Protein AF-A0A971LXG6-F1 (afdb_monomer_lite)

Secondary structure (DSSP, 8-state):
-HHHHHHHHHHHHHHHHHHHHHHS---HHHHHHHHHHHHHHHHHHHHGGG-GGGSPP--

Sequence (59 aa):
MKLAEDIQEWLDFCDQLVYEIRDFKATDYKKGVADGIEMAMNMLKEYLKDYPDFFPPKK

Foldseek 3Di:
DVQLVVLVVLLVVLVVQLVVLVVPPHDVVSVVVSVVSVVVNVVVVVVCVVPCVSPPPPD

pLDDT: mean 86.73, std 11.67, range [43.72, 96.62]

Structure (mmCIF, N/CA/C/O backbone):
data_AF-A0A971LXG6-F1
#
_entry.id   AF-A0A971LXG6-F1
#
loop_
_atom_site.group_PDB
_atom_site.id
_atom_site.type_symbol
_atom_site.label_atom_id
_atom_site.label_alt_id
_atom_site.label_comp_id
_atom_site.label_asym_id
_atom_site.label_entity_id
_atom_site.label_seq_id
_atom_site.pdbx_PDB_ins_code
_atom_site.Cartn_x
_atom_site.Cartn_y
_atom_site.Cartn_z
_atom_site.occupancy
_atom_site.B_iso_or_equiv
_atom_site.auth_seq_id
_atom_site.auth_comp_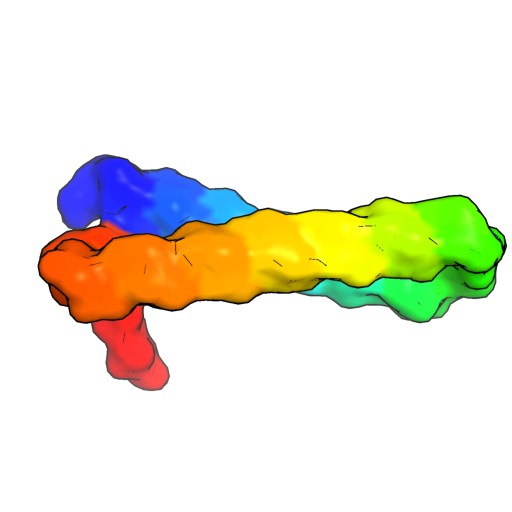id
_atom_site.auth_asym_id
_atom_site.auth_atom_id
_atom_site.pdbx_PDB_model_num
ATOM 1 N N . MET A 1 1 ? -3.605 3.847 16.942 1.00 72.56 1 MET A N 1
ATOM 2 C CA . MET A 1 1 ? -3.289 2.440 17.304 1.00 72.56 1 MET A CA 1
ATOM 3 C C . MET A 1 1 ? -2.003 2.124 16.584 1.00 72.56 1 MET A C 1
ATOM 5 O O . MET A 1 1 ? -1.966 2.390 15.392 1.00 72.56 1 MET A O 1
ATOM 9 N N . LYS A 1 2 ? -1.006 1.525 17.249 1.00 86.94 2 LYS A N 1
ATOM 10 C CA . LYS A 1 2 ? 0.308 1.288 16.628 1.00 86.94 2 LYS A CA 1
ATOM 11 C C . LYS A 1 2 ? 0.210 0.630 15.241 1.00 86.94 2 LYS A C 1
ATOM 13 O O . LYS A 1 2 ? 0.799 1.121 14.299 1.00 86.94 2 LYS A O 1
ATOM 18 N N . LEU A 1 3 ? -0.634 -0.393 15.092 1.00 87.19 3 LEU A N 1
ATOM 19 C CA . LEU A 1 3 ? -0.828 -1.062 13.801 1.00 87.19 3 LEU A CA 1
ATOM 20 C C . LEU A 1 3 ? -1.427 -0.151 12.709 1.00 87.19 3 LEU A C 1
ATOM 22 O O . LEU A 1 3 ? -1.038 -0.259 11.556 1.00 87.19 3 LEU A O 1
ATOM 26 N N . ALA A 1 4 ? -2.359 0.743 13.049 1.00 88.38 4 ALA A N 1
ATOM 27 C CA . ALA A 1 4 ? -2.932 1.684 12.081 1.00 88.38 4 ALA A CA 1
ATOM 28 C C . ALA A 1 4 ? -1.895 2.726 11.619 1.00 88.38 4 ALA A C 1
ATOM 30 O O . ALA A 1 4 ? -1.873 3.108 10.454 1.00 88.38 4 ALA A O 1
ATOM 31 N N . GLU A 1 5 ? -1.022 3.154 12.534 1.00 89.38 5 GLU A N 1
ATOM 32 C CA . GLU A 1 5 ? 0.109 4.039 12.234 1.00 89.38 5 GLU A CA 1
ATOM 33 C C . GLU A 1 5 ? 1.142 3.325 11.346 1.00 89.38 5 GLU A C 1
ATOM 35 O O . GLU A 1 5 ? 1.513 3.866 10.309 1.00 89.38 5 GLU A O 1
ATOM 40 N N . ASP A 1 6 ? 1.509 2.082 11.683 1.00 92.50 6 ASP A N 1
ATOM 41 C CA . ASP A 1 6 ? 2.434 1.253 10.896 1.00 92.50 6 ASP A CA 1
ATOM 42 C C . ASP A 1 6 ? 1.893 0.995 9.469 1.00 92.50 6 ASP A C 1
ATOM 44 O O . ASP A 1 6 ? 2.642 1.038 8.493 1.00 92.50 6 ASP A O 1
ATOM 48 N N . ILE A 1 7 ? 0.582 0.748 9.324 1.00 92.00 7 ILE A N 1
ATOM 49 C CA . ILE A 1 7 ? -0.075 0.585 8.014 1.00 92.00 7 ILE A CA 1
ATOM 50 C C . ILE A 1 7 ? 0.023 1.874 7.200 1.00 92.00 7 ILE A C 1
ATOM 52 O O . ILE A 1 7 ? 0.322 1.819 6.008 1.00 92.00 7 ILE A O 1
ATOM 56 N N . GLN A 1 8 ? -0.237 3.023 7.824 1.00 90.25 8 GLN A N 1
ATOM 57 C CA . GLN A 1 8 ? -0.172 4.307 7.138 1.00 90.25 8 GLN A CA 1
ATOM 58 C C . GLN A 1 8 ? 1.250 4.613 6.663 1.00 90.25 8 GLN A C 1
ATOM 60 O O . GLN A 1 8 ? 1.437 4.967 5.503 1.00 90.25 8 GLN A O 1
ATOM 65 N N . GLU A 1 9 ? 2.248 4.412 7.524 1.00 93.31 9 GLU A N 1
ATOM 66 C CA . GLU A 1 9 ? 3.656 4.608 7.177 1.00 93.31 9 GLU A CA 1
ATOM 67 C C . GLU A 1 9 ? 4.080 3.699 6.016 1.00 93.31 9 GLU A C 1
ATOM 69 O O . GLU A 1 9 ? 4.769 4.139 5.094 1.00 93.31 9 GLU A O 1
ATOM 74 N N . TRP A 1 10 ? 3.613 2.448 6.009 1.00 94.50 10 TRP A N 1
ATOM 75 C CA . TRP A 1 10 ? 3.873 1.526 4.908 1.00 94.50 10 TRP A CA 1
ATOM 76 C C . TRP A 1 10 ? 3.221 1.974 3.593 1.00 94.50 10 TRP A C 1
ATOM 78 O O . TRP A 1 10 ? 3.864 1.911 2.544 1.00 94.50 10 TRP A O 1
ATOM 88 N N . LEU A 1 11 ? 1.973 2.452 3.633 1.00 94.56 11 LEU A N 1
ATOM 89 C CA . LEU A 1 11 ? 1.283 2.981 2.452 1.00 94.56 11 LEU A CA 1
ATOM 90 C C . LEU A 1 11 ? 2.003 4.210 1.883 1.00 94.56 11 LEU A C 1
ATOM 92 O O . LEU A 1 11 ? 2.244 4.257 0.678 1.00 94.56 11 LEU A O 1
ATOM 96 N N . ASP A 1 12 ? 2.398 5.153 2.740 1.00 94.56 12 ASP A N 1
ATOM 97 C CA . ASP A 1 12 ? 3.124 6.361 2.333 1.00 94.56 12 ASP A CA 1
ATOM 98 C C . ASP A 1 12 ? 4.493 6.016 1.725 1.00 94.56 12 ASP A C 1
ATOM 100 O O . ASP A 1 12 ? 4.878 6.554 0.683 1.00 94.56 12 ASP A O 1
ATOM 104 N N . PHE A 1 13 ? 5.208 5.060 2.327 1.00 95.62 13 PHE A N 1
ATOM 105 C CA . PHE A 1 13 ? 6.463 4.541 1.787 1.00 95.62 13 PHE A CA 1
ATOM 106 C C . PHE A 1 13 ? 6.275 3.919 0.398 1.00 95.62 13 PHE A C 1
ATOM 108 O O . PHE A 1 13 ? 7.065 4.179 -0.511 1.00 95.62 13 PHE A O 1
ATOM 115 N N . CYS A 1 14 ? 5.239 3.098 0.213 1.00 96.12 14 CYS A N 1
ATOM 116 C CA . CYS A 1 14 ? 4.968 2.456 -1.068 1.00 96.12 14 CYS A CA 1
ATOM 117 C C . CYS A 1 14 ? 4.559 3.462 -2.154 1.00 96.12 14 CYS A C 1
ATOM 119 O O . CYS A 1 14 ? 5.034 3.332 -3.283 1.00 96.12 14 CYS A O 1
ATOM 121 N N . ASP A 1 15 ? 3.751 4.474 -1.826 1.00 94.00 15 ASP A N 1
ATOM 122 C CA . ASP A 1 15 ? 3.393 5.551 -2.756 1.00 94.00 15 ASP A CA 1
ATOM 123 C C . ASP A 1 15 ? 4.644 6.340 -3.192 1.00 94.00 15 ASP A C 1
ATOM 125 O O . ASP A 1 15 ? 4.848 6.575 -4.388 1.00 94.00 15 ASP A O 1
ATOM 129 N N . GLN A 1 16 ? 5.543 6.674 -2.256 1.00 94.81 16 GLN A N 1
ATOM 130 C CA . GLN A 1 16 ? 6.816 7.324 -2.582 1.00 94.81 16 GLN A CA 1
ATOM 131 C C . GLN A 1 16 ? 7.708 6.431 -3.455 1.00 94.81 16 GLN A C 1
ATOM 133 O O . GLN A 1 16 ? 8.256 6.889 -4.458 1.00 94.81 16 GLN A O 1
ATOM 138 N N . LEU A 1 17 ? 7.833 5.148 -3.114 1.00 93.19 17 LEU A N 1
ATOM 139 C CA . LEU A 1 17 ? 8.646 4.196 -3.866 1.00 93.19 17 LEU A CA 1
ATOM 140 C C . LEU A 1 17 ? 8.142 4.038 -5.308 1.00 93.19 17 LEU A C 1
ATOM 142 O O . LEU A 1 17 ? 8.937 4.009 -6.246 1.00 93.19 17 LEU A O 1
ATOM 146 N N . VAL A 1 18 ? 6.826 3.959 -5.503 1.00 94.19 18 VAL A N 1
ATOM 147 C CA . VAL A 1 18 ? 6.202 3.902 -6.831 1.00 94.19 18 VAL A CA 1
ATOM 148 C C . VAL A 1 18 ? 6.489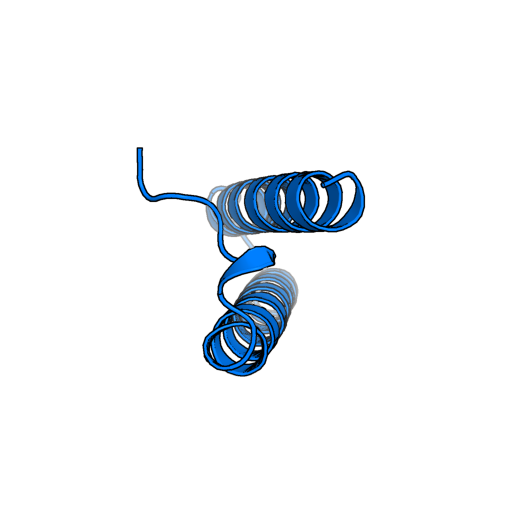 5.175 -7.621 1.00 94.19 18 VAL A C 1
ATOM 150 O O . VAL A 1 18 ? 6.880 5.083 -8.787 1.00 94.19 18 VAL A O 1
ATOM 153 N N . TYR A 1 19 ? 6.338 6.345 -6.994 1.00 91.12 19 TYR A N 1
ATOM 154 C CA . TYR A 1 19 ? 6.669 7.626 -7.613 1.00 91.12 19 TYR A CA 1
ATOM 155 C C . TYR A 1 19 ? 8.126 7.644 -8.087 1.00 91.12 19 TYR A C 1
ATOM 157 O O . TYR A 1 19 ? 8.384 7.887 -9.263 1.00 91.12 19 TYR A O 1
ATOM 165 N N . GLU A 1 20 ? 9.072 7.286 -7.216 1.00 90.25 20 GLU A N 1
ATOM 166 C CA . GLU A 1 20 ? 10.497 7.235 -7.552 1.00 90.25 20 GLU A CA 1
ATOM 167 C C . GLU A 1 20 ? 10.773 6.255 -8.699 1.00 90.25 20 GLU A C 1
ATOM 169 O O . GLU A 1 20 ? 11.467 6.589 -9.658 1.00 90.25 20 GLU A O 1
ATOM 174 N N . ILE A 1 21 ? 10.195 5.052 -8.668 1.00 89.50 21 ILE A N 1
ATOM 175 C CA . ILE A 1 21 ? 10.385 4.061 -9.734 1.00 89.50 21 ILE A CA 1
ATOM 176 C C . ILE A 1 21 ? 9.880 4.586 -11.084 1.00 89.50 21 ILE A C 1
ATOM 178 O O . ILE A 1 21 ? 10.523 4.328 -12.108 1.00 89.50 21 ILE A O 1
ATOM 182 N N . ARG A 1 22 ? 8.743 5.291 -11.094 1.00 86.00 22 ARG A N 1
ATOM 183 C CA . ARG A 1 22 ? 8.103 5.813 -12.310 1.00 86.00 22 ARG A CA 1
ATOM 184 C C . ARG A 1 22 ? 8.773 7.095 -12.837 1.00 86.00 22 ARG A C 1
ATOM 186 O O . ARG A 1 22 ? 8.748 7.298 -14.050 1.00 86.00 22 ARG A O 1
ATOM 193 N N . ASP A 1 23 ? 9.372 7.922 -11.977 1.00 83.81 23 ASP A N 1
ATOM 194 C CA . ASP A 1 23 ? 9.968 9.224 -12.340 1.00 83.81 23 ASP A CA 1
ATOM 195 C C . ASP A 1 23 ? 11.356 9.092 -13.009 1.00 83.81 23 ASP A C 1
ATOM 197 O O . ASP A 1 23 ? 11.732 9.868 -13.890 1.00 83.81 23 ASP A O 1
ATOM 201 N N . PHE A 1 24 ? 12.120 8.042 -12.689 1.00 74.50 24 PHE A N 1
ATOM 202 C CA . PHE A 1 24 ? 13.342 7.713 -13.435 1.00 74.50 24 PHE A CA 1
ATOM 203 C C . PHE A 1 24 ? 13.005 6.954 -14.724 1.00 74.50 24 PHE A C 1
ATOM 205 O O . PHE A 1 24 ? 12.001 6.259 -14.766 1.00 74.50 24 PHE A O 1
ATOM 212 N N . LYS A 1 25 ? 13.854 7.023 -15.772 1.00 70.25 25 LYS A N 1
ATOM 213 C CA . LYS A 1 25 ? 13.733 6.218 -17.018 1.00 70.25 25 LYS A CA 1
ATOM 214 C C . LYS A 1 25 ? 13.599 4.719 -16.695 1.00 70.25 25 LYS A C 1
ATOM 216 O O . LYS A 1 25 ? 14.584 3.976 -16.684 1.00 70.25 25 LYS A O 1
ATOM 221 N N . ALA A 1 26 ? 12.383 4.285 -16.395 1.00 71.06 26 ALA A N 1
ATOM 222 C CA . ALA A 1 26 ? 12.117 2.979 -15.841 1.00 71.06 26 ALA A CA 1
ATOM 223 C C . ALA A 1 26 ? 12.097 1.976 -16.988 1.00 71.06 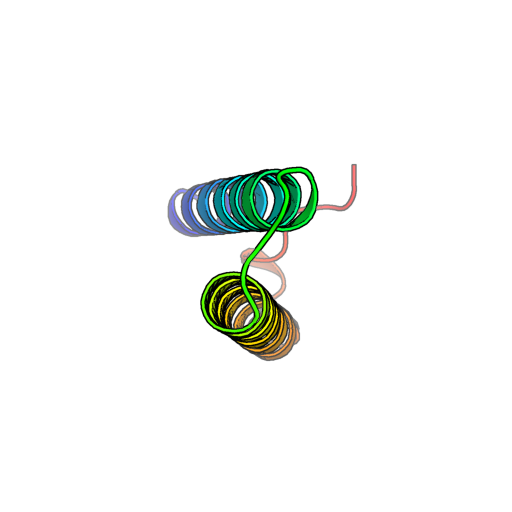26 ALA A C 1
ATOM 225 O O . ALA A 1 26 ? 11.370 2.137 -17.971 1.00 71.06 26 ALA A O 1
ATOM 226 N N . THR A 1 27 ? 12.915 0.934 -16.862 1.00 84.00 27 THR A N 1
ATOM 227 C CA . THR A 1 27 ? 12.811 -0.245 -17.722 1.00 84.00 27 THR A CA 1
ATOM 228 C C . THR A 1 27 ? 11.441 -0.898 -17.522 1.00 84.00 27 THR A C 1
ATOM 230 O O . THR A 1 27 ? 10.810 -0.705 -16.483 1.00 84.00 27 THR A O 1
ATOM 233 N N . ASP A 1 28 ? 10.973 -1.706 -18.473 1.00 85.44 28 ASP A N 1
ATOM 234 C CA . ASP A 1 28 ? 9.661 -2.362 -18.335 1.00 85.44 28 ASP A CA 1
ATOM 235 C C . ASP A 1 28 ? 9.588 -3.282 -17.106 1.00 85.44 28 ASP A C 1
ATOM 237 O O . ASP A 1 28 ? 8.549 -3.367 -16.460 1.00 85.44 28 ASP A O 1
ATOM 241 N N . TYR A 1 29 ? 10.721 -3.864 -16.697 1.00 84.19 29 TYR A N 1
ATOM 242 C CA . TYR A 1 29 ? 10.843 -4.554 -15.410 1.00 84.19 29 TYR A CA 1
ATOM 243 C C . TYR A 1 29 ? 10.504 -3.638 -14.224 1.00 84.19 29 TYR A C 1
ATOM 245 O O . TYR A 1 29 ? 9.709 -4.002 -13.364 1.00 84.19 29 TYR A O 1
ATOM 253 N N . LYS A 1 30 ? 11.077 -2.427 -14.185 1.00 87.00 30 LYS A N 1
ATOM 254 C CA . LYS A 1 30 ? 10.819 -1.454 -13.116 1.00 87.00 30 LYS A CA 1
ATOM 255 C C . LYS A 1 30 ? 9.357 -1.003 -13.100 1.00 87.00 30 LYS A C 1
ATOM 257 O O . LYS A 1 30 ? 8.786 -0.884 -12.024 1.00 87.00 30 LYS A O 1
ATOM 262 N N . LYS A 1 31 ? 8.732 -0.828 -14.269 1.00 89.50 31 LYS A N 1
ATOM 263 C CA . LYS A 1 31 ? 7.291 -0.538 -14.356 1.00 89.50 31 LYS A CA 1
ATOM 264 C C . LYS A 1 31 ? 6.453 -1.672 -13.764 1.00 89.50 31 LYS A C 1
ATOM 266 O O . LYS A 1 31 ? 5.620 -1.404 -12.911 1.00 89.50 31 LYS A O 1
ATOM 271 N N . GLY A 1 32 ? 6.755 -2.925 -14.115 1.00 92.69 32 GLY A N 1
ATOM 272 C CA . GLY A 1 32 ? 6.067 -4.087 -13.544 1.00 92.69 32 GLY A CA 1
ATOM 273 C C . GLY A 1 32 ? 6.224 -4.205 -12.022 1.00 92.69 32 GLY A C 1
ATOM 274 O O . GLY A 1 32 ? 5.295 -4.627 -11.340 1.00 92.69 32 GLY A O 1
ATOM 275 N N . VAL A 1 33 ? 7.367 -3.782 -11.468 1.00 92.75 33 VAL A N 1
ATOM 276 C CA . VAL A 1 33 ? 7.558 -3.689 -10.010 1.00 92.75 33 VAL A CA 1
ATOM 277 C C . VAL A 1 33 ? 6.647 -2.619 -9.398 1.00 92.75 33 VAL A C 1
ATOM 279 O O . VAL A 1 33 ? 5.988 -2.904 -8.401 1.00 92.75 33 VAL A O 1
ATOM 282 N N . ALA A 1 34 ? 6.565 -1.424 -9.994 1.00 94.38 34 ALA A N 1
ATOM 283 C CA . ALA A 1 34 ? 5.660 -0.369 -9.529 1.00 94.38 34 ALA A CA 1
ATOM 284 C C . ALA A 1 34 ? 4.187 -0.812 -9.574 1.00 94.38 34 ALA A C 1
ATOM 286 O O . ALA A 1 34 ? 3.469 -0.642 -8.592 1.00 94.38 34 ALA A O 1
ATOM 287 N N . ASP A 1 35 ? 3.767 -1.463 -10.662 1.00 95.19 35 ASP A N 1
ATOM 288 C CA . ASP A 1 35 ? 2.405 -1.991 -10.812 1.00 95.19 35 ASP A CA 1
ATOM 289 C C . ASP A 1 35 ? 2.093 -3.062 -9.744 1.00 95.19 35 ASP A C 1
ATOM 291 O O . ASP A 1 35 ? 0.998 -3.103 -9.180 1.00 95.19 35 ASP A O 1
ATOM 295 N N . GLY A 1 36 ? 3.071 -3.914 -9.412 1.00 96.25 36 GLY A N 1
ATOM 296 C CA . GLY A 1 36 ? 2.954 -4.903 -8.338 1.00 96.25 36 GLY A CA 1
ATOM 297 C C . GLY A 1 36 ? 2.770 -4.277 -6.953 1.00 96.25 36 GLY A C 1
ATOM 298 O O . GLY A 1 36 ? 1.946 -4.749 -6.166 1.00 96.25 36 GLY A O 1
ATOM 299 N N . ILE A 1 37 ? 3.500 -3.196 -6.665 1.00 96.19 37 ILE A N 1
ATOM 300 C CA . ILE A 1 37 ? 3.386 -2.454 -5.402 1.00 96.19 37 ILE A CA 1
ATOM 301 C C . ILE A 1 37 ? 2.014 -1.773 -5.304 1.00 96.19 37 ILE A C 1
ATOM 303 O O . ILE A 1 37 ? 1.341 -1.901 -4.282 1.00 96.19 37 ILE A O 1
ATOM 307 N N . GLU A 1 38 ? 1.552 -1.121 -6.374 1.00 95.88 38 GLU A N 1
ATOM 308 C CA . GLU A 1 38 ? 0.216 -0.514 -6.426 1.00 95.88 38 GLU A CA 1
ATOM 309 C C . GLU A 1 38 ? -0.898 -1.548 -6.208 1.00 95.88 38 GLU A C 1
ATOM 311 O O . GLU A 1 38 ? -1.833 -1.295 -5.446 1.00 95.88 38 GLU A O 1
ATOM 316 N N . MET A 1 39 ? -0.792 -2.743 -6.805 1.00 96.62 39 MET A N 1
ATOM 317 C CA . MET A 1 39 ? -1.744 -3.830 -6.547 1.00 96.62 39 MET A CA 1
ATOM 318 C C . MET A 1 39 ? -1.760 -4.253 -5.077 1.00 96.62 39 MET A C 1
ATOM 320 O O . MET A 1 39 ? -2.841 -4.391 -4.504 1.00 96.62 39 MET A O 1
ATOM 324 N N . ALA A 1 40 ? -0.593 -4.437 -4.454 1.00 95.38 40 ALA A N 1
ATOM 325 C CA . ALA A 1 40 ? -0.507 -4.826 -3.047 1.00 95.38 40 ALA A CA 1
ATOM 326 C C . ALA A 1 40 ? -1.136 -3.767 -2.125 1.00 95.38 40 ALA A C 1
ATOM 328 O O . ALA A 1 40 ? -1.921 -4.109 -1.238 1.00 95.38 40 ALA A O 1
ATOM 329 N N . MET A 1 41 ? -0.861 -2.482 -2.376 1.00 95.25 41 MET A N 1
ATOM 330 C CA . MET A 1 41 ? -1.493 -1.378 -1.650 1.00 95.25 41 MET A CA 1
ATOM 331 C C . MET A 1 41 ? -3.011 -1.372 -1.824 1.00 95.25 41 MET A C 1
ATOM 333 O O . MET A 1 41 ? -3.738 -1.210 -0.847 1.00 95.25 41 MET A O 1
ATOM 337 N N . ASN A 1 42 ? -3.505 -1.561 -3.049 1.00 94.75 42 ASN A N 1
ATOM 338 C CA . ASN A 1 42 ? -4.940 -1.580 -3.323 1.00 94.75 42 ASN A CA 1
ATOM 339 C C . ASN A 1 42 ? -5.633 -2.763 -2.641 1.00 94.75 42 ASN A C 1
ATOM 341 O O . ASN A 1 42 ? -6.684 -2.574 -2.038 1.00 94.75 42 ASN A O 1
ATOM 345 N N . MET A 1 43 ? -5.032 -3.955 -2.660 1.00 94.56 43 MET A N 1
ATOM 346 C CA . MET A 1 43 ? -5.560 -5.116 -1.936 1.00 94.56 43 MET A CA 1
ATOM 347 C C . MET A 1 43 ? -5.642 -4.864 -0.430 1.00 94.56 43 MET A C 1
ATOM 349 O O . MET A 1 43 ? -6.652 -5.198 0.187 1.00 94.56 43 MET A O 1
ATOM 353 N N . LEU A 1 44 ? -4.612 -4.246 0.157 1.00 92.62 44 LEU A N 1
ATOM 354 C CA . LEU A 1 44 ? -4.630 -3.881 1.570 1.00 92.62 44 LEU A CA 1
ATOM 355 C C . LEU A 1 44 ? -5.724 -2.846 1.861 1.00 92.62 44 LEU A C 1
ATOM 357 O O . LEU A 1 44 ? -6.513 -3.037 2.780 1.00 92.62 44 LEU A O 1
ATOM 361 N N . LYS A 1 45 ? -5.815 -1.780 1.056 1.00 91.12 45 LYS A N 1
ATOM 362 C CA . LYS A 1 45 ? -6.851 -0.742 1.186 1.00 91.12 45 LYS A CA 1
ATOM 363 C C . LYS A 1 45 ? -8.260 -1.335 1.086 1.00 91.12 45 LYS A C 1
ATOM 365 O O . LYS A 1 45 ? -9.121 -0.946 1.867 1.00 91.12 45 LYS A O 1
ATOM 370 N N . GLU A 1 46 ? -8.496 -2.275 0.170 1.00 93.31 46 GLU A N 1
ATOM 371 C CA . GLU A 1 46 ? -9.774 -2.990 0.050 1.00 93.31 46 GLU A CA 1
ATOM 372 C C . GLU A 1 46 ? -10.066 -3.851 1.280 1.00 93.31 46 GLU A C 1
ATOM 374 O O . GLU A 1 46 ? -11.147 -3.735 1.847 1.00 93.31 46 GLU A O 1
ATOM 379 N N . TYR A 1 47 ? -9.101 -4.652 1.739 1.00 90.69 47 TYR A N 1
ATOM 380 C CA . TYR A 1 47 ? -9.259 -5.481 2.938 1.00 90.69 47 TYR A CA 1
ATOM 381 C C . TYR A 1 47 ? -9.580 -4.644 4.186 1.00 90.69 47 TYR A C 1
ATOM 383 O O . TYR A 1 47 ? -10.423 -5.015 4.997 1.00 90.69 47 TYR A O 1
ATOM 391 N N . LEU A 1 48 ? -8.940 -3.482 4.334 1.00 89.38 48 LEU A N 1
ATOM 392 C CA . LEU A 1 48 ? -9.131 -2.602 5.487 1.00 89.38 48 LEU A CA 1
ATOM 393 C C . LEU A 1 48 ? -10.461 -1.839 5.475 1.00 89.38 48 LEU A C 1
ATOM 395 O O . LEU A 1 48 ? -10.811 -1.252 6.498 1.00 89.38 48 LEU A O 1
ATOM 399 N N . LYS A 1 49 ? -11.239 -1.858 4.382 1.00 88.19 49 LYS A N 1
ATOM 400 C CA . LYS A 1 49 ? -12.590 -1.262 4.374 1.00 88.19 49 LYS A CA 1
ATOM 401 C C . LYS A 1 49 ? -13.506 -1.888 5.422 1.00 88.19 49 LYS A C 1
ATOM 403 O O . LYS A 1 49 ? -14.336 -1.182 5.990 1.00 88.19 49 LYS A O 1
ATOM 408 N N . ASP A 1 50 ? -13.318 -3.175 5.699 1.00 90.00 50 ASP A N 1
ATOM 409 C CA . ASP A 1 50 ? -14.085 -3.912 6.706 1.00 90.00 50 ASP A CA 1
ATOM 410 C C . ASP A 1 50 ? -13.591 -3.642 8.142 1.00 90.00 50 ASP A C 1
ATOM 412 O O . ASP A 1 50 ? -14.234 -4.045 9.1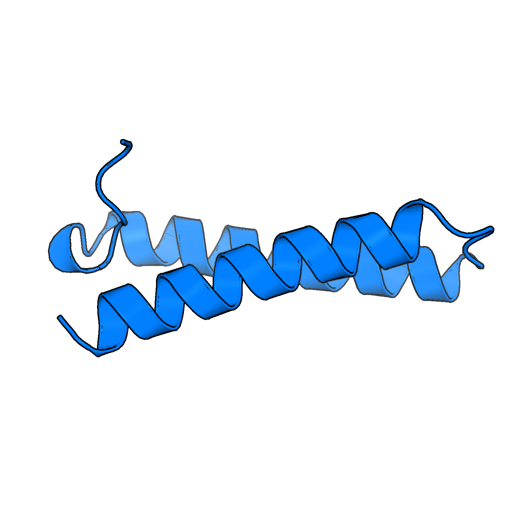12 1.00 90.00 50 ASP A O 1
ATOM 416 N N . TYR A 1 51 ? -12.469 -2.925 8.295 1.00 87.75 51 TYR A N 1
ATOM 417 C CA . TYR A 1 51 ? -11.816 -2.641 9.572 1.00 87.75 51 TYR A CA 1
ATOM 418 C C . TYR A 1 51 ? -11.488 -1.140 9.716 1.00 87.75 51 TYR A C 1
ATOM 420 O O . TYR A 1 51 ? -10.318 -0.746 9.680 1.00 87.75 51 TYR A O 1
ATOM 428 N N . PRO A 1 52 ? -12.505 -0.276 9.909 1.00 80.69 52 PRO A N 1
ATOM 429 C CA . PRO A 1 52 ? -12.357 1.182 9.865 1.00 80.69 52 PRO A CA 1
ATOM 430 C C . PRO A 1 52 ? -11.403 1.754 10.923 1.00 80.69 52 PRO A C 1
ATOM 432 O O . PRO A 1 52 ? -10.815 2.807 10.694 1.00 80.69 52 PRO A O 1
ATOM 435 N N . ASP A 1 53 ? -11.182 1.049 12.034 1.00 84.12 53 ASP A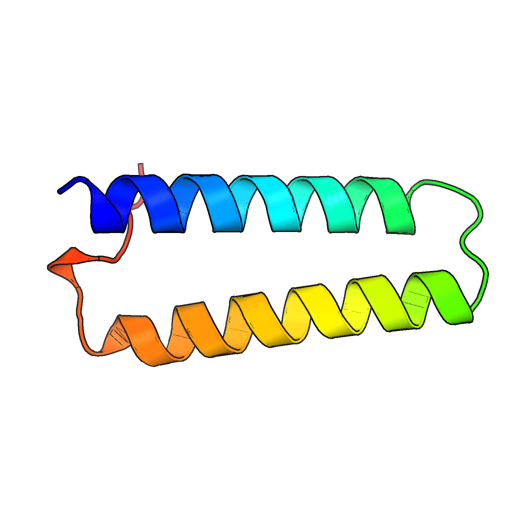 N 1
ATOM 436 C CA . ASP A 1 53 ? -10.234 1.444 13.089 1.00 84.12 53 ASP A CA 1
ATOM 437 C C . ASP A 1 53 ? -8.764 1.440 12.625 1.00 84.12 53 ASP A C 1
ATOM 439 O O . ASP A 1 53 ? -7.890 2.016 13.278 1.00 84.12 53 ASP A O 1
ATOM 443 N N . PHE A 1 54 ? -8.489 0.789 11.491 1.00 81.06 54 PHE A N 1
ATOM 444 C CA . PHE A 1 54 ? -7.179 0.734 10.843 1.00 81.06 54 PHE A CA 1
ATOM 445 C C . PHE A 1 54 ? -7.120 1.574 9.566 1.00 81.06 54 PHE A C 1
ATOM 447 O O . PHE A 1 54 ? -6.077 1.615 8.914 1.00 81.06 54 PHE A O 1
ATOM 454 N N . PHE A 1 55 ? -8.215 2.251 9.208 1.00 72.56 55 PHE A N 1
ATOM 455 C CA . PHE A 1 55 ? -8.218 3.217 8.123 1.00 72.5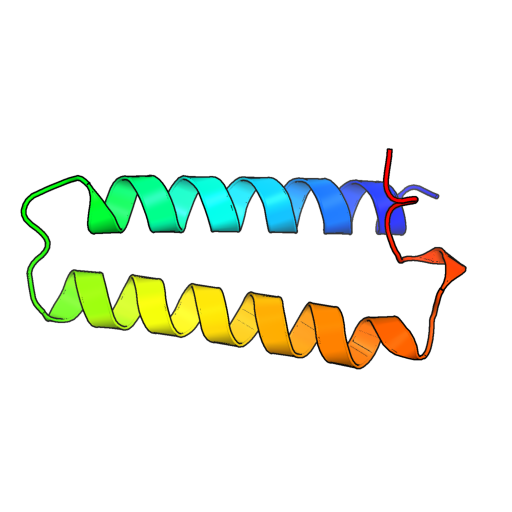6 55 PHE A CA 1
ATOM 456 C C . PHE A 1 55 ? -7.706 4.560 8.660 1.00 72.56 55 PHE A C 1
ATOM 458 O O . PHE A 1 55 ? -8.204 5.041 9.683 1.00 72.56 55 PHE A O 1
ATOM 465 N N . PRO A 1 56 ? -6.733 5.207 8.002 1.00 58.88 56 PRO A N 1
ATOM 466 C CA . PRO A 1 56 ? -6.329 6.551 8.387 1.00 58.88 56 PRO A CA 1
ATOM 467 C C . PRO A 1 56 ? -7.547 7.486 8.284 1.00 58.88 56 PRO A C 1
ATOM 469 O O . PRO A 1 56 ? -8.249 7.468 7.263 1.00 58.88 56 PRO A O 1
ATOM 472 N N . PRO A 1 57 ? -7.834 8.326 9.296 1.00 53.38 57 PRO A N 1
ATOM 473 C CA . PRO A 1 57 ? -8.812 9.385 9.118 1.00 53.38 57 PRO A CA 1
ATOM 474 C C . PRO A 1 57 ? -8.324 10.260 7.961 1.00 53.38 57 PRO A C 1
ATOM 476 O O . PRO A 1 57 ? -7.193 10.749 7.995 1.00 53.38 57 PRO A O 1
ATOM 479 N N . LYS A 1 58 ? -9.155 10.435 6.924 1.00 49.06 58 LYS A N 1
ATOM 480 C CA . LYS A 1 58 ? -8.903 11.450 5.893 1.00 49.06 58 LYS A CA 1
ATOM 481 C C . LYS A 1 58 ? -8.727 12.787 6.622 1.00 49.06 58 LYS A C 1
ATOM 483 O O . LYS A 1 58 ? -9.700 13.283 7.190 1.00 49.06 58 LYS A O 1
ATOM 488 N N . LYS A 1 59 ? -7.490 13.286 6.684 1.00 43.72 59 LYS A N 1
ATOM 489 C CA . LYS A 1 59 ? -7.198 14.645 7.151 1.00 43.72 59 LYS A CA 1
ATOM 490 C C . LYS A 1 59 ? -7.822 15.663 6.207 1.00 43.72 59 LYS A C 1
ATOM 492 O O . LYS A 1 59 ? -7.842 15.387 4.986 1.00 43.72 59 LYS A O 1
#

Radius of gyration: 13.12 Å; chains: 1; bounding box: 28×20×36 Å